Protein AF-A0A935WGK2-F1 (afdb_monomer)

Structure (mmCIF, N/CA/C/O backbone):
data_AF-A0A935WGK2-F1
#
_entry.id   AF-A0A935WGK2-F1
#
loop_
_atom_site.group_PDB
_atom_site.id
_atom_site.type_symbol
_atom_site.label_atom_id
_atom_site.label_alt_id
_atom_site.label_comp_id
_atom_site.label_asym_id
_atom_site.label_entity_id
_atom_site.label_seq_id
_atom_site.pdbx_PDB_ins_code
_atom_site.Cartn_x
_atom_site.Cartn_y
_atom_site.Cartn_z
_atom_site.occupancy
_atom_site.B_iso_or_equiv
_atom_site.auth_seq_id
_atom_site.auth_comp_id
_atom_site.auth_asym_id
_atom_site.auth_atom_id
_atom_site.pdbx_PDB_model_num
ATOM 1 N N . MET A 1 1 ? 4.322 10.399 17.194 1.00 72.94 1 MET A N 1
ATOM 2 C CA . MET A 1 1 ? 3.885 9.054 16.748 1.00 72.94 1 MET A CA 1
ATOM 3 C C . MET A 1 1 ? 3.356 9.070 15.317 1.00 72.94 1 MET A C 1
ATOM 5 O O . MET A 1 1 ? 3.906 8.345 14.504 1.00 72.94 1 MET A O 1
ATOM 9 N N . ALA A 1 2 ? 2.390 9.931 14.966 1.00 85.88 2 ALA A N 1
ATOM 10 C CA . ALA A 1 2 ? 1.850 10.005 13.598 1.00 85.88 2 ALA A CA 1
ATOM 11 C C . ALA A 1 2 ? 2.921 10.249 12.511 1.00 85.88 2 ALA A C 1
ATOM 13 O O . ALA A 1 2 ? 2.980 9.511 11.536 1.00 85.88 2 ALA A O 1
ATOM 14 N N . PHE A 1 3 ? 3.830 11.210 12.714 1.00 87.88 3 PHE A N 1
ATOM 15 C CA . PHE A 1 3 ? 4.910 11.482 11.751 1.00 87.88 3 PHE A CA 1
ATOM 16 C C . PHE A 1 3 ? 5.870 10.302 11.553 1.00 87.88 3 PHE A C 1
ATOM 18 O O . PHE A 1 3 ? 6.303 10.052 10.435 1.00 87.88 3 PHE A O 1
ATOM 25 N N . LEU A 1 4 ? 6.159 9.541 12.615 1.00 92.19 4 LEU A N 1
ATOM 26 C CA . LEU A 1 4 ? 6.989 8.336 12.530 1.00 92.19 4 LEU A CA 1
ATOM 27 C C . LEU A 1 4 ? 6.286 7.234 11.725 1.00 92.19 4 LEU A C 1
ATOM 29 O O . LEU A 1 4 ? 6.916 6.591 10.893 1.00 92.19 4 LEU A O 1
ATOM 33 N N . ALA A 1 5 ? 4.979 7.048 11.938 1.00 91.06 5 ALA A N 1
ATOM 34 C CA . ALA A 1 5 ? 4.184 6.094 11.169 1.00 91.06 5 ALA A CA 1
ATOM 35 C C . ALA A 1 5 ? 4.150 6.469 9.679 1.00 91.06 5 ALA A C 1
ATOM 37 O O . ALA A 1 5 ? 4.364 5.613 8.826 1.00 91.06 5 ALA A O 1
ATOM 38 N N . ILE A 1 6 ? 3.972 7.756 9.363 1.00 92.56 6 ILE A N 1
ATOM 39 C CA . ILE A 1 6 ? 4.024 8.250 7.980 1.00 92.56 6 ILE A CA 1
ATOM 40 C C . ILE A 1 6 ? 5.416 8.034 7.375 1.00 92.56 6 ILE A C 1
ATOM 42 O O . ILE A 1 6 ? 5.518 7.558 6.248 1.00 92.56 6 ILE A O 1
ATOM 46 N N . ALA A 1 7 ? 6.488 8.320 8.116 1.00 92.88 7 ALA A N 1
ATOM 47 C CA . ALA A 1 7 ? 7.849 8.079 7.643 1.00 92.88 7 ALA A CA 1
ATOM 48 C C . ALA A 1 7 ? 8.087 6.594 7.319 1.00 92.88 7 ALA A C 1
ATOM 50 O O . ALA A 1 7 ? 8.648 6.278 6.272 1.00 92.88 7 ALA A O 1
ATOM 51 N N . LEU A 1 8 ? 7.601 5.683 8.168 1.00 92.88 8 LEU A N 1
ATOM 52 C CA . LEU A 1 8 ? 7.685 4.242 7.926 1.00 92.88 8 LEU A CA 1
ATOM 53 C C . LEU A 1 8 ? 6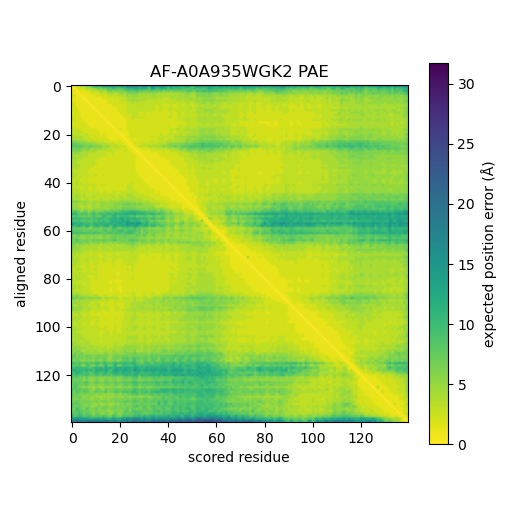.919 3.831 6.661 1.00 92.88 8 LEU A C 1
ATOM 55 O O . LEU A 1 8 ? 7.437 3.055 5.862 1.00 92.88 8 LEU A O 1
ATOM 59 N N . VAL A 1 9 ? 5.723 4.390 6.444 1.00 94.31 9 VAL A N 1
ATOM 60 C CA . VAL A 1 9 ? 4.934 4.159 5.224 1.00 94.31 9 VAL A CA 1
ATOM 61 C C . VAL A 1 9 ? 5.688 4.642 3.986 1.00 94.31 9 VAL A C 1
ATOM 63 O O . VAL A 1 9 ? 5.748 3.913 2.999 1.00 94.31 9 VAL A O 1
ATOM 66 N N . ILE A 1 10 ? 6.295 5.831 4.028 1.00 94.69 10 ILE A N 1
ATOM 67 C CA . ILE A 1 10 ? 7.060 6.383 2.900 1.00 94.69 10 ILE A CA 1
ATOM 68 C C . ILE A 1 10 ? 8.261 5.490 2.578 1.00 94.69 10 ILE A C 1
ATOM 70 O O . ILE A 1 10 ? 8.437 5.095 1.426 1.00 94.69 10 ILE A O 1
ATOM 74 N N . LEU A 1 11 ? 9.061 5.129 3.586 1.00 96.00 11 LEU A N 1
ATOM 75 C CA . LEU A 1 11 ? 10.228 4.263 3.400 1.00 96.00 11 LEU A CA 1
ATOM 76 C C . LEU A 1 11 ? 9.826 2.881 2.871 1.00 96.00 11 LEU A C 1
ATOM 78 O O . LEU A 1 11 ? 10.447 2.378 1.936 1.00 96.00 11 LEU A O 1
ATOM 82 N N . GLY A 1 12 ? 8.752 2.300 3.413 1.00 95.19 12 GLY A N 1
ATOM 83 C CA . GLY A 1 12 ? 8.195 1.037 2.936 1.00 95.19 12 GLY A CA 1
ATOM 84 C C . GLY A 1 12 ? 7.748 1.112 1.476 1.00 95.19 12 GLY A C 1
ATOM 85 O O . GLY A 1 12 ? 8.110 0.243 0.690 1.00 95.19 12 GLY A O 1
ATOM 86 N N . ASN A 1 13 ? 7.038 2.176 1.083 1.00 95.00 13 ASN A N 1
ATOM 87 C CA . ASN A 1 13 ? 6.605 2.382 -0.303 1.00 95.00 13 ASN A CA 1
ATOM 88 C C . ASN A 1 13 ? 7.786 2.546 -1.270 1.00 95.00 13 ASN A C 1
ATOM 90 O O . ASN A 1 13 ? 7.731 2.041 -2.390 1.00 95.00 13 ASN A O 1
ATOM 94 N N . LEU A 1 14 ? 8.866 3.216 -0.854 1.00 96.06 14 LEU A N 1
ATOM 95 C CA . LEU A 1 14 ? 10.074 3.341 -1.672 1.00 96.06 14 LEU A CA 1
ATOM 96 C C . LEU A 1 14 ? 10.718 1.975 -1.924 1.00 96.06 14 LEU A C 1
ATOM 98 O O . LEU A 1 14 ? 10.954 1.618 -3.077 1.00 96.06 14 LEU A O 1
ATOM 102 N N . VAL A 1 15 ? 10.955 1.195 -0.865 1.00 96.12 15 VAL A N 1
ATOM 103 C CA . VAL A 1 15 ? 11.519 -0.161 -0.982 1.00 96.12 15 VAL A CA 1
ATOM 104 C C . VAL A 1 15 ? 10.610 -1.048 -1.831 1.00 96.12 15 VAL A C 1
ATOM 106 O O . VAL A 1 15 ? 11.093 -1.740 -2.725 1.00 96.12 15 VAL A O 1
ATOM 109 N N . TYR A 1 16 ? 9.300 -0.973 -1.599 1.00 95.50 16 TYR A N 1
ATOM 110 C CA . TYR A 1 16 ? 8.283 -1.700 -2.347 1.00 95.50 16 TYR A CA 1
ATOM 111 C C . TYR A 1 16 ? 8.354 -1.414 -3.850 1.00 95.50 16 TYR A C 1
ATOM 113 O O . TYR A 1 16 ? 8.542 -2.331 -4.645 1.00 95.50 16 TYR A O 1
ATOM 121 N N . HIS A 1 17 ? 8.255 -0.147 -4.257 1.00 96.25 17 HIS A N 1
ATOM 122 C CA . HIS A 1 17 ? 8.215 0.223 -5.669 1.00 96.25 17 HIS A CA 1
ATOM 123 C C . HIS A 1 17 ? 9.540 -0.055 -6.394 1.00 96.25 17 HIS A C 1
ATOM 125 O O . HIS A 1 17 ? 9.531 -0.501 -7.544 1.00 96.25 17 HIS A O 1
ATOM 131 N N . LEU A 1 18 ? 10.679 0.167 -5.726 1.00 95.38 18 LEU A N 1
ATOM 132 C CA . LEU A 1 18 ? 11.997 -0.163 -6.272 1.00 95.38 18 LEU A CA 1
ATOM 133 C C . LEU A 1 18 ? 12.178 -1.677 -6.427 1.00 95.38 18 LEU A C 1
ATOM 135 O O . LEU A 1 18 ? 12.607 -2.134 -7.486 1.00 95.38 18 LEU A O 1
ATOM 139 N N . GLY A 1 19 ? 11.796 -2.454 -5.409 1.00 94.69 19 GLY A N 1
ATOM 140 C CA . GLY A 1 19 ? 11.832 -3.914 -5.446 1.00 94.69 19 GLY A CA 1
ATOM 141 C C . GLY A 1 19 ? 10.942 -4.474 -6.552 1.00 94.69 19 GLY A C 1
ATOM 142 O O . GLY A 1 19 ? 11.412 -5.241 -7.385 1.00 94.69 19 GLY A O 1
ATOM 143 N N . GLN A 1 20 ? 9.692 -4.014 -6.632 1.00 94.44 20 GLN A N 1
ATOM 144 C CA . GLN A 1 20 ? 8.728 -4.402 -7.663 1.00 94.44 20 GLN A CA 1
ATOM 145 C C . GLN A 1 20 ? 9.237 -4.135 -9.085 1.00 94.44 20 GLN A C 1
ATOM 147 O O . GLN A 1 20 ? 9.085 -4.974 -9.973 1.00 94.44 20 GLN A O 1
ATOM 152 N N . ARG A 1 21 ? 9.899 -2.993 -9.318 1.00 93.62 21 ARG A N 1
ATOM 153 C CA . ARG A 1 21 ? 10.522 -2.696 -10.617 1.00 93.62 21 ARG A CA 1
ATOM 154 C C . ARG A 1 21 ? 11.717 -3.603 -10.923 1.00 93.62 21 ARG A C 1
ATOM 156 O O . ARG A 1 21 ? 11.960 -3.882 -12.095 1.00 93.62 21 ARG A O 1
ATOM 163 N N . ALA A 1 22 ? 12.465 -4.012 -9.900 1.00 93.94 22 ALA A N 1
ATOM 164 C CA . ALA A 1 22 ? 13.663 -4.833 -10.034 1.00 93.94 22 ALA A CA 1
ATOM 165 C C . ALA A 1 22 ? 13.368 -6.331 -10.232 1.00 93.94 22 ALA A C 1
ATOM 167 O O . ALA A 1 22 ? 14.268 -7.072 -10.625 1.00 93.94 22 ALA A O 1
ATOM 168 N N . ILE A 1 23 ? 12.132 -6.789 -9.986 1.00 94.12 23 ILE A N 1
ATOM 169 C CA . ILE A 1 23 ? 11.738 -8.183 -10.228 1.00 94.12 23 ILE A CA 1
ATOM 170 C C . ILE A 1 23 ? 11.927 -8.516 -11.723 1.00 94.12 23 ILE A C 1
ATOM 172 O O . ILE A 1 23 ? 11.335 -7.840 -12.574 1.00 94.12 23 ILE A O 1
ATOM 176 N N . PRO A 1 24 ? 12.692 -9.576 -12.063 1.00 93.44 24 PRO A N 1
ATOM 177 C CA . PRO A 1 24 ? 12.910 -9.988 -13.447 1.00 93.44 24 PRO A CA 1
ATOM 178 C C . PRO A 1 24 ? 11.597 -10.224 -14.197 1.00 93.44 24 PRO A C 1
ATOM 180 O O . PRO A 1 24 ? 10.611 -10.712 -13.629 1.00 93.44 24 PRO A O 1
ATOM 183 N N . ARG A 1 25 ? 11.566 -9.893 -15.491 1.00 90.38 25 ARG A N 1
ATOM 184 C CA . ARG A 1 25 ? 10.354 -10.045 -16.314 1.00 90.38 25 ARG A CA 1
ATOM 185 C C . ARG A 1 25 ? 10.046 -11.512 -16.610 1.00 90.38 25 ARG A C 1
ATOM 187 O O . ARG A 1 25 ? 8.878 -11.861 -16.752 1.00 90.38 25 ARG A O 1
ATOM 194 N N . GLU A 1 26 ? 11.077 -12.349 -16.634 1.00 91.81 26 GLU A N 1
ATOM 195 C CA . GLU A 1 26 ? 11.023 -13.792 -16.869 1.00 91.81 26 GLU A CA 1
ATOM 196 C C . GLU A 1 26 ? 10.417 -14.547 -15.677 1.00 91.81 26 GLU A C 1
ATOM 198 O O . GLU A 1 26 ? 9.862 -15.632 -15.842 1.00 91.81 26 GLU A O 1
ATOM 203 N N . ALA A 1 27 ? 10.488 -13.977 -14.469 1.00 92.88 27 ALA A N 1
ATOM 204 C CA . ALA A 1 27 ? 9.889 -14.582 -13.287 1.00 92.88 27 ALA A CA 1
ATOM 205 C C . ALA A 1 27 ? 8.355 -14.619 -13.411 1.00 92.88 27 ALA A C 1
ATOM 207 O O . ALA A 1 27 ? 7.719 -13.656 -13.854 1.00 92.88 27 ALA A O 1
ATOM 208 N N . ASN A 1 28 ? 7.720 -15.702 -12.965 1.00 94.19 28 ASN A N 1
ATOM 209 C CA . ASN A 1 28 ? 6.263 -15.736 -12.868 1.00 94.19 28 ASN A CA 1
ATOM 210 C C . ASN A 1 28 ? 5.786 -14.737 -11.794 1.00 94.19 28 ASN A C 1
ATOM 212 O O . ASN A 1 28 ? 6.289 -14.746 -10.671 1.00 94.19 28 ASN A O 1
ATOM 216 N N . ALA A 1 29 ? 4.812 -13.888 -12.134 1.00 91.88 29 ALA A N 1
ATOM 217 C CA . ALA A 1 29 ? 4.326 -12.823 -11.255 1.00 91.88 29 ALA A CA 1
ATOM 218 C C . ALA A 1 29 ? 3.753 -13.347 -9.930 1.00 91.88 29 ALA A C 1
ATOM 220 O O . ALA A 1 29 ? 4.040 -12.786 -8.878 1.00 91.88 29 ALA A O 1
ATOM 221 N N . VAL A 1 30 ? 2.997 -14.448 -9.980 1.00 93.31 30 VAL A N 1
ATOM 222 C CA . VAL A 1 30 ? 2.389 -15.078 -8.799 1.00 93.31 30 VAL A CA 1
ATOM 223 C C . VAL A 1 30 ? 3.455 -15.730 -7.920 1.00 93.31 30 VAL A C 1
ATOM 225 O O . VAL A 1 30 ? 3.377 -15.668 -6.699 1.00 93.31 30 VAL A O 1
ATOM 228 N N . VAL A 1 31 ? 4.482 -16.333 -8.524 1.00 94.62 31 VAL A N 1
ATOM 229 C CA . VAL A 1 31 ? 5.592 -16.932 -7.765 1.00 94.62 31 VAL A CA 1
ATOM 230 C C . VAL A 1 31 ? 6.423 -15.850 -7.071 1.00 94.62 31 VAL A C 1
ATOM 232 O O . VAL A 1 31 ? 6.793 -16.014 -5.911 1.00 94.62 31 VAL A O 1
ATOM 235 N N . ALA A 1 32 ? 6.680 -14.728 -7.749 1.00 94.12 32 ALA A N 1
ATOM 236 C CA . ALA A 1 32 ? 7.402 -13.600 -7.169 1.00 94.12 32 ALA A CA 1
ATOM 237 C C . ALA A 1 32 ? 6.642 -12.977 -5.985 1.00 94.12 32 ALA A C 1
ATOM 239 O O . ALA A 1 32 ? 7.239 -12.742 -4.934 1.00 94.12 32 ALA A O 1
ATOM 240 N N . THR A 1 33 ? 5.326 -12.768 -6.113 1.00 93.56 33 THR A N 1
ATOM 241 C CA . THR A 1 33 ? 4.504 -12.257 -5.005 1.00 93.56 33 THR A CA 1
ATOM 242 C C . THR A 1 33 ? 4.370 -13.267 -3.868 1.00 93.56 33 THR A C 1
ATOM 244 O O . THR A 1 33 ? 4.462 -12.878 -2.706 1.00 93.56 33 THR A O 1
ATOM 247 N N . LEU A 1 34 ? 4.257 -14.567 -4.163 1.00 95.62 34 LEU A N 1
ATOM 248 C CA . LEU A 1 34 ? 4.275 -15.612 -3.135 1.00 95.62 34 LEU A CA 1
ATOM 249 C C . LEU A 1 34 ? 5.578 -15.584 -2.322 1.00 95.62 34 LEU A C 1
ATOM 251 O O . LEU A 1 34 ? 5.536 -15.631 -1.093 1.00 95.62 34 LEU A O 1
ATOM 255 N N . ALA A 1 35 ? 6.730 -15.464 -2.988 1.00 95.50 35 ALA A N 1
ATOM 256 C CA . ALA A 1 35 ? 8.018 -15.339 -2.311 1.00 95.50 35 ALA A CA 1
ATOM 257 C C . ALA A 1 35 ? 8.080 -14.076 -1.433 1.00 95.50 35 ALA A C 1
ATOM 259 O O . ALA A 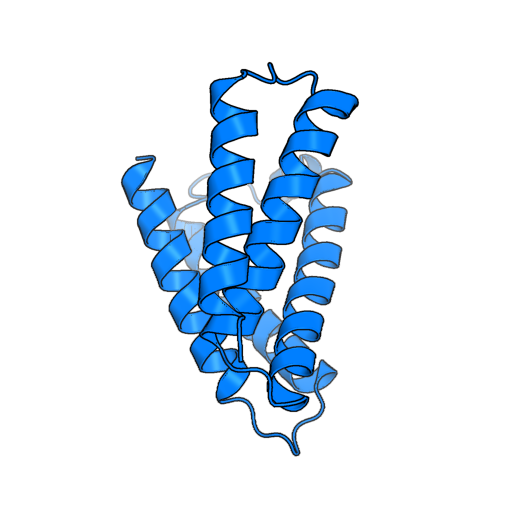1 35 ? 8.517 -14.152 -0.283 1.00 95.50 35 ALA A O 1
ATOM 260 N N . ALA A 1 36 ? 7.580 -12.939 -1.928 1.00 95.06 36 ALA A N 1
ATOM 261 C CA . ALA A 1 36 ? 7.486 -11.706 -1.148 1.00 95.06 36 ALA A CA 1
ATOM 262 C C . ALA A 1 36 ? 6.611 -11.880 0.109 1.00 95.06 36 ALA A C 1
ATOM 264 O O . ALA A 1 36 ? 6.989 -11.414 1.184 1.00 95.06 36 ALA A O 1
ATOM 265 N N . TYR A 1 37 ? 5.497 -12.617 0.023 1.00 95.19 37 TYR A N 1
ATOM 266 C CA . TYR A 1 37 ? 4.654 -12.915 1.186 1.00 95.19 37 TYR A CA 1
ATOM 267 C C . TYR A 1 37 ? 5.319 -13.808 2.215 1.00 95.19 37 TYR A C 1
ATOM 269 O O . TYR A 1 37 ? 5.138 -13.575 3.408 1.00 95.19 37 TYR A O 1
ATOM 277 N N . LEU A 1 38 ? 6.114 -14.790 1.793 1.00 96.69 38 LEU A N 1
ATOM 278 C CA . LEU A 1 38 ? 6.888 -15.598 2.734 1.00 96.69 38 LEU A CA 1
ATOM 279 C C . LEU A 1 38 ? 7.890 -14.729 3.502 1.00 96.69 38 LEU A C 1
ATOM 281 O O . LEU A 1 38 ? 7.980 -14.834 4.724 1.00 96.69 38 LEU A O 1
ATOM 285 N N . VAL A 1 39 ? 8.581 -13.815 2.816 1.00 96.44 39 VAL A N 1
ATOM 286 C CA . VAL A 1 39 ? 9.496 -12.863 3.465 1.00 96.44 39 VAL A CA 1
ATOM 287 C C . VAL A 1 39 ? 8.739 -11.935 4.420 1.00 96.44 39 VAL A C 1
ATOM 289 O O . VAL A 1 39 ? 9.157 -11.770 5.566 1.00 96.44 39 VAL A O 1
ATOM 292 N N . ALA A 1 40 ? 7.605 -11.374 3.995 1.00 95.75 40 ALA A N 1
ATOM 293 C CA . ALA A 1 40 ? 6.781 -10.498 4.826 1.00 95.75 40 ALA A CA 1
ATOM 294 C C . ALA A 1 40 ? 6.225 -11.221 6.065 1.00 95.75 40 ALA A C 1
ATOM 296 O O . ALA A 1 40 ? 6.214 -10.654 7.160 1.00 95.75 40 ALA A O 1
ATOM 297 N N . LEU A 1 41 ? 5.818 -12.486 5.923 1.00 96.06 41 LEU A N 1
ATOM 298 C CA . LEU A 1 41 ? 5.363 -13.324 7.027 1.00 96.06 41 LEU A CA 1
ATOM 299 C C . LEU A 1 41 ? 6.486 -13.544 8.042 1.00 96.06 41 LEU A C 1
ATOM 301 O O . LEU A 1 41 ? 6.286 -13.300 9.229 1.00 96.06 41 LEU A O 1
ATOM 305 N N . LEU A 1 42 ? 7.672 -13.957 7.585 1.00 97.19 42 LEU A N 1
ATOM 306 C CA . LEU A 1 42 ? 8.829 -14.176 8.457 1.00 97.19 42 LEU A CA 1
ATOM 307 C C . LEU A 1 42 ? 9.256 -12.889 9.173 1.00 97.19 42 LEU A C 1
ATOM 309 O O . LEU A 1 42 ? 9.489 -12.910 10.381 1.00 97.19 42 LEU A O 1
ATOM 313 N N . ALA A 1 43 ? 9.293 -11.761 8.460 1.00 95.38 43 ALA A N 1
ATOM 314 C CA . ALA A 1 43 ? 9.585 -10.456 9.047 1.00 95.38 43 ALA A CA 1
ATOM 315 C C . ALA A 1 43 ? 8.551 -10.072 10.119 1.00 95.38 43 ALA A C 1
ATOM 317 O O . ALA A 1 43 ? 8.918 -9.620 11.201 1.00 95.38 43 ALA A O 1
ATOM 318 N N . THR A 1 44 ? 7.262 -10.310 9.856 1.00 94.62 44 THR A N 1
ATOM 319 C CA . THR A 1 44 ? 6.179 -10.034 10.813 1.00 94.62 44 THR A CA 1
ATOM 320 C C . THR A 1 44 ? 6.281 -10.930 12.049 1.00 94.62 44 THR A C 1
ATOM 322 O O . THR A 1 44 ? 6.165 -10.447 13.175 1.00 94.62 44 THR A O 1
ATOM 325 N N . LEU A 1 45 ? 6.563 -12.224 11.865 1.00 93.50 45 LEU A N 1
ATOM 326 C CA . LEU A 1 45 ? 6.780 -13.168 12.965 1.00 93.50 45 LEU A CA 1
ATOM 327 C C . LEU A 1 45 ? 7.971 -12.757 13.839 1.00 93.50 45 LEU A C 1
ATOM 329 O O . LEU A 1 45 ? 7.879 -12.817 15.063 1.00 93.50 45 LEU A O 1
ATOM 333 N N . ALA A 1 46 ? 9.057 -12.269 13.235 1.00 94.38 46 ALA A N 1
ATOM 334 C CA . ALA A 1 46 ? 10.225 -11.775 13.963 1.00 94.38 46 ALA A CA 1
ATOM 335 C C . ALA A 1 46 ? 9.924 -10.532 14.823 1.00 94.38 46 ALA A C 1
ATOM 337 O O . ALA A 1 46 ? 10.605 -10.294 15.821 1.00 94.38 46 ALA A O 1
ATOM 338 N N . MET A 1 47 ? 8.893 -9.752 14.481 1.00 93.50 47 MET A N 1
ATOM 339 C CA . MET A 1 47 ? 8.479 -8.575 15.252 1.00 93.50 47 MET A CA 1
ATOM 340 C C . MET A 1 47 ? 7.597 -8.907 16.463 1.00 93.50 47 MET A C 1
ATOM 342 O O . MET A 1 47 ? 7.531 -8.103 17.395 1.00 93.50 47 MET A O 1
ATOM 346 N N . VAL A 1 48 ? 6.947 -10.076 16.493 1.00 92.75 48 VAL A N 1
ATOM 347 C CA . VAL A 1 48 ? 6.068 -10.522 17.592 1.00 92.75 48 VAL A CA 1
ATOM 348 C C . VAL A 1 48 ? 6.676 -10.339 18.994 1.00 92.75 48 VAL A C 1
ATOM 350 O O . VAL A 1 48 ? 6.002 -9.735 19.831 1.00 92.75 48 VAL A O 1
ATOM 353 N N . PRO A 1 49 ? 7.914 -10.784 19.303 1.00 90.50 49 PRO A N 1
ATOM 354 C CA . PRO A 1 49 ? 8.464 -10.663 20.658 1.00 90.50 49 PRO A CA 1
ATOM 355 C C . PRO A 1 49 ? 8.650 -9.213 21.129 1.00 90.50 49 PRO A C 1
ATOM 357 O O . PRO A 1 49 ? 8.700 -8.967 22.335 1.00 90.50 49 PRO A O 1
ATOM 360 N N . VAL A 1 50 ? 8.748 -8.258 20.198 1.00 92.88 50 VAL A N 1
ATOM 361 C CA . VAL A 1 50 ? 8.959 -6.836 20.496 1.00 92.88 50 VAL A CA 1
ATOM 362 C C . VAL A 1 50 ? 7.633 -6.077 20.496 1.00 92.88 50 VAL A C 1
ATOM 364 O O . VAL A 1 50 ? 7.329 -5.381 21.460 1.00 92.88 50 VAL A O 1
ATOM 367 N N . LEU A 1 51 ? 6.837 -6.223 19.432 1.00 89.25 51 LEU A N 1
ATOM 368 C CA . LEU A 1 51 ? 5.636 -5.415 19.191 1.00 89.25 51 LEU A CA 1
ATOM 369 C C . LEU A 1 51 ? 4.352 -6.026 19.761 1.00 89.25 51 LEU A C 1
ATOM 371 O O . LEU A 1 51 ? 3.421 -5.292 20.073 1.00 89.25 51 LEU A O 1
ATOM 375 N N . ALA A 1 52 ? 4.297 -7.349 19.923 1.00 89.25 52 ALA A N 1
ATOM 376 C CA . ALA A 1 52 ? 3.159 -8.068 20.498 1.00 89.25 52 ALA A CA 1
ATOM 377 C C . ALA A 1 52 ? 3.530 -8.725 21.840 1.00 89.25 52 ALA A C 1
ATOM 379 O O . ALA A 1 52 ? 2.993 -9.769 22.220 1.00 89.25 52 ALA A O 1
ATOM 380 N N . ARG A 1 53 ? 4.479 -8.127 22.569 1.00 87.00 53 ARG A N 1
ATOM 381 C CA . ARG A 1 53 ? 4.979 -8.666 23.835 1.00 87.00 53 ARG A CA 1
ATOM 382 C C . ARG A 1 53 ? 3.841 -8.806 24.850 1.00 87.00 53 ARG A C 1
ATOM 384 O O . ARG A 1 53 ? 3.155 -7.839 25.159 1.00 87.00 53 ARG A O 1
ATOM 391 N N . GLY A 1 54 ? 3.664 -10.015 25.383 1.00 83.12 54 GLY A N 1
ATOM 392 C CA . GLY A 1 54 ? 2.612 -10.321 26.359 1.00 83.12 54 GLY A CA 1
ATOM 393 C C . GLY A 1 54 ? 1.228 -10.580 25.755 1.00 83.12 54 GLY A C 1
ATOM 394 O O . GLY A 1 54 ? 0.300 -10.876 26.502 1.00 83.12 54 GLY A O 1
ATOM 395 N N . VAL A 1 55 ? 1.077 -10.523 24.427 1.00 87.38 55 VAL A N 1
ATOM 396 C CA . VAL A 1 55 ? -0.177 -10.874 23.751 1.00 87.38 55 VAL A CA 1
ATO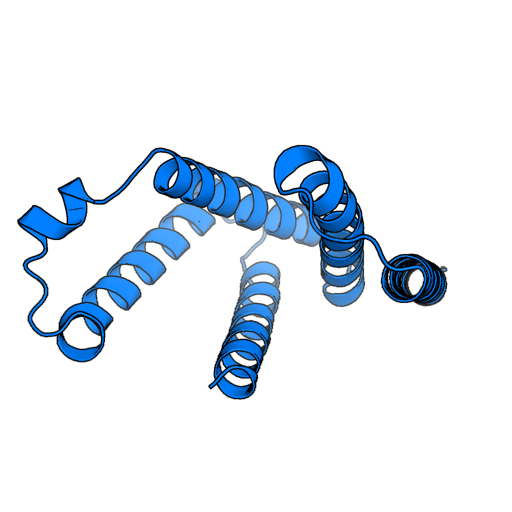M 397 C C . VAL A 1 55 ? -0.231 -12.393 23.543 1.00 87.38 55 VAL A C 1
ATOM 399 O O . VAL A 1 55 ? 0.624 -12.941 22.841 1.00 87.38 55 VAL A O 1
ATOM 402 N N . PRO A 1 56 ? -1.230 -13.109 24.095 1.00 88.06 56 PRO A N 1
ATOM 403 C CA . PRO A 1 56 ? -1.399 -14.524 23.807 1.00 88.06 56 PRO A CA 1
ATOM 404 C C . PRO A 1 56 ? -1.900 -14.676 22.368 1.00 88.06 56 PRO A C 1
ATOM 406 O O . PRO A 1 56 ? -3.063 -14.393 22.067 1.00 88.06 56 PRO A O 1
ATOM 409 N N . LEU A 1 57 ? -1.018 -15.124 21.465 1.00 84.88 57 LEU A N 1
ATOM 410 C CA . LEU A 1 57 ? -1.318 -15.202 20.031 1.00 84.88 57 LEU A CA 1
ATOM 411 C C . LEU A 1 57 ? -2.589 -16.010 19.765 1.00 84.88 57 LEU A C 1
ATOM 413 O O . LEU A 1 57 ? -3.458 -15.542 19.042 1.00 84.88 57 LEU A O 1
ATOM 417 N N . GLY A 1 58 ? -2.750 -17.166 20.419 1.00 84.44 58 GLY A N 1
ATOM 418 C CA . GLY A 1 58 ? -3.927 -18.031 20.265 1.00 84.44 58 GLY A CA 1
ATOM 419 C C . GLY A 1 58 ? -5.263 -17.324 20.526 1.00 84.44 58 GLY A C 1
ATOM 420 O O . GLY A 1 58 ? -6.225 -17.547 19.795 1.00 84.44 58 GLY A O 1
ATOM 421 N N . SER A 1 59 ? -5.327 -16.434 21.523 1.00 84.81 59 SER A N 1
ATOM 422 C CA . SER A 1 59 ? -6.525 -15.623 21.772 1.00 84.81 59 SER A CA 1
ATOM 423 C C . SER A 1 59 ? -6.625 -14.413 20.847 1.00 84.81 59 SER A C 1
ATOM 425 O O . SER A 1 59 ? -7.735 -14.024 20.499 1.00 84.81 59 SER A O 1
ATOM 427 N N . ALA A 1 60 ? -5.498 -13.847 20.404 1.00 87.69 60 ALA A N 1
ATOM 428 C CA . ALA A 1 60 ? -5.482 -12.723 19.468 1.00 87.69 60 ALA A CA 1
ATOM 429 C C . ALA A 1 60 ? -6.066 -13.095 18.094 1.00 87.69 60 ALA A C 1
ATOM 431 O O . ALA A 1 60 ? -6.730 -12.280 17.465 1.00 87.69 60 ALA A O 1
ATOM 432 N N . TRP A 1 61 ? -5.929 -14.350 17.651 1.00 85.75 61 TRP A N 1
ATOM 433 C CA . TRP A 1 61 ? -6.598 -14.819 16.428 1.00 85.75 61 TRP A CA 1
ATOM 434 C C . TRP A 1 61 ? -8.125 -14.712 16.502 1.00 85.75 61 TRP A C 1
ATOM 436 O O . TRP A 1 61 ? -8.776 -14.495 15.484 1.00 85.75 61 TRP A O 1
ATOM 446 N N . ARG A 1 62 ? -8.707 -14.821 17.704 1.00 87.19 62 ARG A N 1
ATOM 447 C CA . ARG A 1 62 ? -10.161 -14.722 17.905 1.00 87.19 62 ARG A CA 1
ATOM 448 C C . ARG A 1 62 ? -10.678 -13.287 17.851 1.00 87.19 62 ARG A C 1
ATOM 450 O O . ARG A 1 62 ? -11.883 -13.101 17.738 1.00 87.19 62 ARG A O 1
ATOM 457 N N . THR A 1 63 ? -9.800 -12.287 17.943 1.00 89.19 63 THR A N 1
ATOM 458 C CA . THR A 1 63 ? -10.187 -10.874 17.819 1.00 89.19 63 THR A CA 1
ATOM 459 C C . THR A 1 63 ? -10.157 -10.388 16.370 1.00 89.19 63 THR A C 1
ATOM 461 O O . THR A 1 63 ? -10.539 -9.250 16.103 1.00 89.19 63 THR A O 1
ATOM 464 N N . LEU A 1 64 ? -9.707 -11.229 15.432 1.00 90.94 64 LEU A N 1
ATOM 465 C CA . LEU A 1 64 ? -9.717 -10.929 14.005 1.00 90.94 64 LEU A CA 1
ATOM 466 C C . LEU A 1 64 ? -11.138 -11.012 13.442 1.00 90.94 64 LEU A C 1
ATOM 468 O O . LEU A 1 64 ? -11.976 -11.780 13.911 1.00 90.94 64 LEU A O 1
ATOM 472 N N . ASN A 1 65 ? -11.402 -10.224 12.405 1.00 93.69 65 ASN A N 1
ATOM 473 C CA . ASN A 1 65 ? -12.694 -10.184 11.730 1.00 93.69 65 ASN A CA 1
ATOM 474 C C . ASN A 1 65 ? -12.513 -10.209 10.204 1.00 93.69 65 ASN A C 1
ATOM 476 O O . ASN A 1 65 ? -11.395 -10.293 9.688 1.00 93.69 65 ASN A O 1
ATOM 480 N N . ALA A 1 66 ? -13.623 -10.127 9.468 1.00 90.69 66 ALA A N 1
ATOM 481 C CA . ALA A 1 66 ? -13.613 -10.145 8.006 1.00 90.69 66 ALA A CA 1
ATOM 482 C C . ALA A 1 66 ? -12.745 -9.034 7.383 1.00 90.69 66 ALA A C 1
ATOM 484 O O . ALA A 1 66 ? -12.224 -9.216 6.283 1.00 90.69 66 ALA A O 1
ATOM 485 N N . SER A 1 67 ? -12.516 -7.918 8.084 1.00 92.06 67 SER A N 1
ATOM 486 C CA . SER A 1 67 ? -11.638 -6.849 7.602 1.00 92.06 67 SER A CA 1
ATOM 487 C C . SER A 1 67 ? -10.192 -7.321 7.456 1.00 92.06 67 SER A C 1
ATOM 489 O O . SER A 1 67 ? -9.515 -6.904 6.523 1.00 92.06 67 SER A O 1
ATOM 491 N N . THR A 1 68 ? -9.718 -8.236 8.307 1.00 90.50 68 THR A N 1
ATOM 492 C CA . THR A 1 68 ? -8.378 -8.828 8.163 1.00 90.50 68 THR A CA 1
ATOM 493 C C . THR A 1 68 ? -8.258 -9.628 6.863 1.00 90.50 68 THR A C 1
ATOM 495 O O . THR A 1 68 ? -7.242 -9.537 6.176 1.00 90.50 68 THR A O 1
ATOM 498 N N . LEU A 1 69 ? -9.314 -10.353 6.477 1.00 90.88 69 LEU A N 1
ATOM 499 C CA . LEU A 1 69 ? -9.360 -11.060 5.192 1.00 90.88 69 LEU A CA 1
ATOM 500 C C . LEU A 1 69 ? -9.394 -10.077 4.016 1.00 90.88 69 LEU A C 1
ATOM 502 O O . LEU A 1 69 ? -8.665 -10.265 3.044 1.00 90.88 69 LEU A O 1
ATOM 506 N N . ALA A 1 70 ? -10.179 -9.001 4.124 1.00 94.31 70 ALA A N 1
ATOM 507 C CA . ALA A 1 70 ? -10.235 -7.954 3.106 1.00 94.31 70 ALA A CA 1
ATOM 508 C C . ALA A 1 70 ? -8.868 -7.279 2.893 1.00 94.31 70 ALA A C 1
ATOM 510 O O . ALA A 1 70 ? -8.473 -7.048 1.751 1.00 94.31 70 ALA A O 1
ATOM 511 N N . VAL A 1 71 ? -8.111 -7.031 3.970 1.00 94.12 71 VAL A N 1
ATOM 512 C CA . VAL A 1 71 ? -6.728 -6.530 3.889 1.00 94.12 71 VAL A CA 1
ATOM 513 C C . VAL A 1 71 ? -5.838 -7.514 3.131 1.00 94.12 71 VAL A C 1
ATOM 515 O O . VAL A 1 71 ? -5.117 -7.096 2.230 1.00 94.12 71 VAL A O 1
ATOM 518 N N . GLY A 1 72 ? -5.920 -8.814 3.435 1.00 93.81 72 GLY A N 1
ATOM 519 C CA . GLY A 1 72 ? -5.153 -9.844 2.727 1.00 93.81 72 GLY A CA 1
ATOM 520 C C . GLY A 1 72 ? -5.428 -9.859 1.221 1.00 93.81 72 GLY A C 1
ATOM 521 O O . GLY A 1 72 ? -4.495 -9.817 0.423 1.00 93.81 72 GLY A O 1
ATOM 522 N N . VAL A 1 73 ? -6.703 -9.838 0.823 1.00 95.12 73 VAL A N 1
ATOM 523 C CA . VAL A 1 73 ? -7.101 -9.759 -0.595 1.00 95.12 73 VAL A CA 1
ATOM 524 C C . VAL A 1 73 ? -6.599 -8.464 -1.243 1.00 95.12 73 VAL A C 1
ATOM 526 O O . VAL A 1 73 ? -6.085 -8.492 -2.362 1.00 95.12 73 VAL A O 1
ATOM 529 N N . GLY A 1 74 ? -6.697 -7.336 -0.534 1.00 96.38 74 GLY A N 1
ATOM 530 C CA . GLY A 1 74 ? -6.199 -6.043 -0.998 1.00 96.38 74 GLY A CA 1
ATOM 531 C C . GLY A 1 74 ? -4.694 -6.050 -1.268 1.00 96.38 74 GLY A C 1
ATOM 532 O O . GLY A 1 74 ? -4.268 -5.575 -2.317 1.00 96.38 74 GLY A O 1
ATOM 533 N N . ILE A 1 75 ? -3.897 -6.648 -0.378 1.00 95.44 75 ILE A N 1
ATOM 534 C CA . ILE A 1 75 ? -2.445 -6.792 -0.563 1.00 95.44 75 ILE A CA 1
ATOM 535 C C . ILE A 1 75 ? -2.144 -7.559 -1.860 1.00 95.44 75 ILE A C 1
ATOM 537 O O . ILE A 1 75 ? -1.314 -7.111 -2.646 1.00 95.44 75 ILE A O 1
ATOM 541 N N . VAL A 1 76 ? -2.860 -8.654 -2.144 1.00 95.81 76 VAL A N 1
ATOM 542 C CA . VAL A 1 76 ? -2.694 -9.419 -3.398 1.00 95.81 76 VAL A CA 1
ATOM 543 C C . VAL A 1 76 ? -2.991 -8.587 -4.636 1.00 95.81 76 VAL A C 1
ATOM 545 O O . VAL A 1 76 ? -2.199 -8.588 -5.582 1.00 95.81 76 VAL A O 1
ATOM 548 N N . ALA A 1 77 ? -4.092 -7.841 -4.623 1.00 95.81 77 ALA A N 1
ATOM 549 C CA . ALA A 1 77 ? -4.459 -6.980 -5.739 1.00 95.81 77 ALA A CA 1
ATOM 550 C C . ALA A 1 77 ? -3.432 -5.859 -5.976 1.00 95.81 77 ALA A C 1
ATOM 552 O O . ALA A 1 77 ? -3.080 -5.585 -7.123 1.00 95.81 77 ALA A O 1
ATOM 553 N N . ILE A 1 78 ? -2.927 -5.236 -4.907 1.00 95.31 78 ILE A N 1
ATOM 554 C CA . ILE A 1 78 ? -1.945 -4.144 -4.979 1.00 95.31 78 ILE A CA 1
ATOM 555 C C . ILE A 1 78 ? -0.610 -4.650 -5.538 1.00 95.31 78 ILE A C 1
ATOM 557 O O . ILE A 1 78 ? -0.073 -4.057 -6.475 1.00 95.31 78 ILE A O 1
ATOM 561 N N . GLU A 1 79 ? -0.105 -5.759 -4.999 1.00 94.75 79 GLU A N 1
ATOM 562 C CA . GLU A 1 79 ? 1.178 -6.359 -5.382 1.00 94.75 79 GLU A CA 1
ATOM 563 C C . GLU A 1 79 ? 1.181 -6.783 -6.853 1.00 94.75 79 GLU A C 1
ATOM 565 O O . GLU A 1 79 ? 2.064 -6.399 -7.623 1.00 94.75 79 GLU A O 1
ATOM 570 N N . LEU A 1 80 ? 0.151 -7.521 -7.282 1.00 94.88 80 LEU A N 1
ATOM 571 C CA . LEU A 1 80 ? 0.018 -7.921 -8.682 1.00 94.88 80 LEU A CA 1
ATOM 572 C C . LEU A 1 80 ? -0.239 -6.716 -9.593 1.00 94.88 80 LEU A C 1
ATOM 574 O O . LEU A 1 80 ? 0.341 -6.639 -10.674 1.00 94.88 80 LEU A O 1
ATOM 578 N N . GLY A 1 81 ? -1.068 -5.762 -9.166 1.00 95.19 81 GLY A N 1
ATOM 579 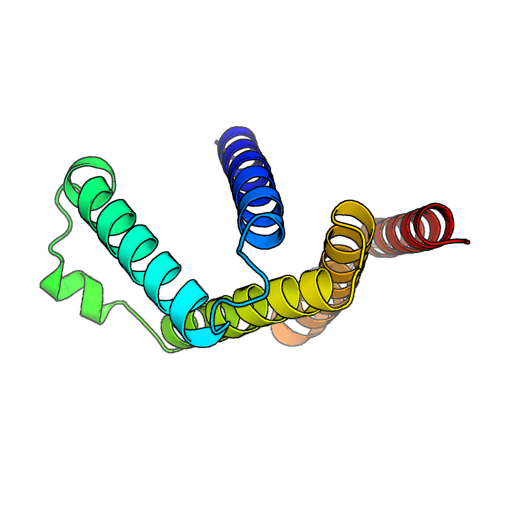C CA . GLY A 1 81 ? -1.402 -4.573 -9.948 1.00 95.19 81 GLY A CA 1
ATOM 580 C C . GLY A 1 81 ? -0.175 -3.725 -10.281 1.00 95.19 81 GLY A C 1
ATOM 581 O O . GLY A 1 81 ? 0.050 -3.395 -11.447 1.00 95.19 81 GLY A O 1
ATOM 582 N N . PHE A 1 82 ? 0.664 -3.423 -9.288 1.00 95.62 82 PHE A N 1
ATOM 583 C CA . PHE A 1 82 ? 1.897 -2.666 -9.517 1.00 95.62 82 PHE A CA 1
ATOM 584 C C . PHE A 1 82 ? 2.948 -3.463 -10.292 1.00 95.62 82 PHE A C 1
ATOM 586 O O . PHE A 1 82 ? 3.580 -2.901 -11.188 1.00 95.62 82 PHE A O 1
ATOM 593 N N . LEU A 1 83 ? 3.105 -4.762 -10.018 1.00 94.88 83 LEU A N 1
ATOM 594 C CA . LEU A 1 83 ? 4.024 -5.609 -10.780 1.00 94.88 83 LEU A CA 1
ATOM 595 C C . LEU A 1 83 ? 3.669 -5.605 -12.273 1.00 94.88 83 LEU A C 1
ATOM 597 O O . LEU A 1 83 ? 4.532 -5.404 -13.132 1.00 94.88 83 LEU A O 1
ATOM 601 N N . LEU A 1 84 ? 2.384 -5.790 -12.590 1.00 93.94 84 LEU A N 1
ATOM 602 C CA . LEU A 1 84 ? 1.878 -5.764 -13.961 1.00 93.94 84 LEU A CA 1
ATOM 603 C C . LEU A 1 84 ? 2.035 -4.376 -14.592 1.00 93.94 84 LEU A C 1
ATOM 605 O O . LEU A 1 84 ? 2.487 -4.285 -15.733 1.00 93.94 84 LEU A O 1
ATOM 609 N N . ALA A 1 85 ? 1.754 -3.302 -13.849 1.00 95.00 85 ALA A N 1
ATOM 610 C CA . ALA A 1 85 ? 1.962 -1.929 -14.305 1.00 95.00 85 ALA A CA 1
ATOM 611 C C . ALA A 1 85 ? 3.425 -1.674 -14.718 1.00 95.00 85 ALA A C 1
ATOM 613 O O . ALA A 1 85 ? 3.691 -1.129 -15.792 1.00 95.00 85 ALA A O 1
ATOM 614 N N . TYR A 1 86 ? 4.396 -2.120 -13.917 1.00 94.69 86 TYR A N 1
ATOM 615 C CA . TYR A 1 86 ? 5.817 -1.960 -14.239 1.00 94.69 86 TYR A CA 1
ATOM 616 C C . TYR A 1 86 ? 6.283 -2.852 -15.385 1.00 94.69 86 TYR A C 1
ATOM 618 O O . TYR A 1 86 ? 7.125 -2.434 -16.188 1.00 94.69 86 TYR A O 1
ATOM 626 N N . ARG A 1 87 ? 5.715 -4.054 -15.517 1.00 92.94 87 ARG A N 1
ATOM 627 C CA . ARG A 1 87 ? 5.963 -4.935 -16.666 1.00 92.94 87 ARG A CA 1
ATOM 628 C C . ARG A 1 87 ? 5.404 -4.365 -17.965 1.00 92.94 87 ARG A C 1
ATOM 630 O O . ARG A 1 87 ? 6.084 -4.456 -18.984 1.00 92.94 87 ARG A O 1
ATOM 637 N N . ALA A 1 88 ? 4.260 -3.685 -17.907 1.00 92.88 88 ALA A N 1
ATOM 638 C CA . ALA A 1 88 ? 3.689 -2.929 -19.023 1.00 92.88 88 ALA A CA 1
ATOM 639 C C . ALA A 1 88 ? 4.529 -1.698 -19.423 1.00 92.88 88 ALA A C 1
ATOM 641 O O . ALA A 1 88 ? 4.224 -1.034 -20.407 1.00 92.88 88 ALA A O 1
ATOM 642 N N . GLY A 1 89 ? 5.607 -1.400 -18.690 1.00 91.88 89 GLY A N 1
ATOM 643 C CA . GLY A 1 89 ? 6.544 -0.330 -19.018 1.00 91.88 89 GLY A CA 1
ATOM 644 C C . GLY A 1 89 ? 6.221 1.008 -18.363 1.00 91.88 89 GLY A C 1
ATOM 645 O O . GLY A 1 89 ? 6.979 1.953 -18.570 1.00 91.88 89 GLY A O 1
ATOM 646 N N . LEU A 1 90 ? 5.178 1.093 -17.526 1.00 91.06 90 LEU A N 1
ATOM 647 C CA . LEU A 1 90 ? 4.874 2.324 -16.799 1.00 91.06 90 LEU A CA 1
ATOM 648 C C . LEU A 1 90 ? 6.059 2.742 -15.920 1.00 91.06 90 LEU A C 1
ATOM 650 O O . LEU A 1 90 ? 6.749 1.914 -15.312 1.00 91.06 90 LEU A O 1
ATOM 654 N N . VAL A 1 91 ? 6.297 4.051 -15.872 1.00 92.12 91 VAL A N 1
ATOM 655 C CA . VAL A 1 91 ? 7.325 4.657 -15.024 1.00 92.12 91 VAL A CA 1
ATOM 656 C C . VAL A 1 91 ? 6.898 4.538 -13.560 1.00 92.12 91 VAL A C 1
ATOM 658 O O . VAL A 1 91 ? 5.715 4.672 -13.240 1.00 92.12 91 VAL A O 1
ATOM 661 N N . ILE A 1 92 ? 7.865 4.290 -12.667 1.00 91.75 92 ILE A N 1
ATOM 662 C CA . ILE A 1 92 ? 7.612 4.048 -11.238 1.00 91.75 92 ILE A CA 1
ATOM 663 C C . ILE A 1 92 ? 6.780 5.176 -10.620 1.00 91.75 92 ILE A C 1
ATOM 665 O O . ILE A 1 92 ? 5.756 4.914 -9.985 1.00 91.75 92 ILE A O 1
ATOM 669 N N . SER A 1 93 ? 7.208 6.421 -10.850 1.00 89.31 93 SER A N 1
ATOM 670 C CA . SER A 1 93 ? 6.560 7.624 -10.328 1.00 89.31 93 SER A CA 1
ATOM 671 C C . SER A 1 93 ? 5.131 7.759 -10.841 1.00 89.31 93 SER A C 1
ATOM 673 O O . SER A 1 93 ? 4.214 7.878 -10.036 1.00 89.31 93 SER A O 1
ATOM 675 N N . THR A 1 94 ? 4.934 7.670 -12.158 1.00 89.75 94 THR A N 1
ATOM 676 C CA . THR A 1 94 ? 3.636 7.824 -12.827 1.00 89.75 94 THR A CA 1
ATOM 677 C C . THR A 1 94 ? 2.625 6.775 -12.367 1.00 89.75 94 THR A C 1
ATOM 679 O O . THR A 1 94 ? 1.484 7.118 -12.065 1.00 89.75 94 THR A O 1
ATOM 682 N N . ALA A 1 95 ? 3.023 5.504 -12.255 1.00 92.12 95 ALA A N 1
ATOM 683 C CA . ALA A 1 95 ? 2.113 4.453 -11.800 1.00 92.12 95 ALA A CA 1
ATOM 684 C C . ALA A 1 95 ? 1.713 4.643 -10.327 1.00 92.12 95 ALA A C 1
ATOM 686 O O . ALA A 1 95 ? 0.529 4.578 -10.001 1.00 92.12 95 ALA A O 1
ATOM 687 N N . SER A 1 96 ? 2.687 4.914 -9.447 1.00 92.69 96 SER A N 1
ATOM 688 C CA . SER A 1 96 ? 2.441 5.107 -8.011 1.00 92.69 96 SER A CA 1
ATOM 689 C C . SER A 1 96 ? 1.547 6.317 -7.748 1.00 92.69 96 SER A C 1
ATOM 691 O O . SER A 1 96 ? 0.547 6.204 -7.038 1.00 92.69 96 SER A O 1
ATOM 693 N N . ILE A 1 97 ? 1.846 7.462 -8.370 1.00 91.38 97 ILE A N 1
ATOM 694 C CA . ILE A 1 97 ? 1.072 8.688 -8.158 1.00 91.38 97 ILE A CA 1
ATOM 695 C C . ILE A 1 97 ? -0.350 8.571 -8.714 1.00 91.38 97 ILE A C 1
ATOM 697 O O . ILE A 1 97 ? -1.291 8.990 -8.047 1.00 91.38 97 ILE A O 1
ATOM 701 N N . THR A 1 98 ? -0.527 7.940 -9.881 1.00 91.06 98 THR A N 1
ATOM 702 C CA . THR A 1 98 ? -1.853 7.740 -10.487 1.00 91.06 98 THR A CA 1
ATOM 703 C C . THR A 1 98 ? -2.721 6.839 -9.614 1.00 91.06 98 THR A C 1
ATOM 705 O O . THR A 1 98 ? -3.853 7.199 -9.294 1.00 91.06 98 THR A O 1
ATOM 708 N N . ALA A 1 99 ? -2.184 5.694 -9.178 1.00 93.25 99 ALA A N 1
ATOM 709 C CA . ALA A 1 99 ? -2.909 4.756 -8.328 1.00 93.25 99 ALA A CA 1
ATOM 710 C C . ALA A 1 99 ? -3.278 5.387 -6.977 1.00 93.25 99 ALA A C 1
ATOM 712 O O . ALA A 1 99 ? -4.441 5.352 -6.579 1.00 93.25 99 ALA A O 1
ATOM 713 N N . ASN A 1 100 ? -2.320 6.023 -6.298 1.00 92.38 100 ASN A N 1
ATOM 714 C CA . ASN A 1 100 ? -2.556 6.612 -4.980 1.00 92.38 100 ASN A CA 1
ATOM 715 C C . ASN A 1 100 ? -3.500 7.822 -5.031 1.00 92.38 100 ASN A C 1
ATOM 717 O O . ASN A 1 100 ? -4.321 7.988 -4.131 1.00 92.38 100 ASN A O 1
ATOM 721 N N . ALA A 1 101 ? -3.448 8.635 -6.090 1.00 91.62 101 ALA A N 1
ATOM 722 C CA . ALA A 1 101 ? -4.404 9.722 -6.288 1.00 91.62 101 ALA A CA 1
ATOM 723 C C . ALA A 1 101 ? -5.828 9.191 -6.520 1.00 91.62 101 ALA A C 1
ATOM 725 O O . ALA A 1 101 ? -6.769 9.676 -5.892 1.00 91.62 101 ALA A O 1
ATOM 726 N N . ALA A 1 102 ? -5.993 8.165 -7.363 1.00 91.38 102 ALA A N 1
ATOM 727 C CA . ALA A 1 102 ? -7.292 7.531 -7.588 1.00 91.38 102 ALA A CA 1
ATOM 728 C C . ALA A 1 102 ? -7.849 6.908 -6.297 1.00 91.38 102 ALA A C 1
ATOM 730 O O . ALA A 1 102 ? -9.013 7.117 -5.957 1.00 91.38 102 ALA A O 1
ATOM 731 N N . VAL A 1 103 ? -7.006 6.209 -5.530 1.00 94.06 103 VAL A N 1
ATOM 732 C CA . VAL A 1 103 ? -7.373 5.664 -4.216 1.00 94.06 103 VAL A CA 1
ATOM 733 C C . VAL A 1 103 ? -7.777 6.779 -3.251 1.00 94.06 103 VAL A C 1
ATOM 735 O O . VAL A 1 103 ? -8.789 6.634 -2.577 1.00 94.06 103 VAL A O 1
ATOM 738 N N . ALA A 1 104 ? -7.069 7.912 -3.211 1.00 91.38 104 ALA A N 1
ATOM 739 C CA . ALA A 1 104 ? -7.432 9.040 -2.350 1.00 91.38 104 ALA A CA 1
ATOM 740 C C . ALA A 1 104 ? -8.823 9.617 -2.681 1.00 91.38 104 ALA A C 1
ATOM 742 O O . ALA A 1 104 ? -9.601 9.900 -1.769 1.00 91.38 104 ALA A O 1
ATOM 743 N N . VAL A 1 105 ? -9.166 9.734 -3.970 1.00 90.88 105 VAL A N 1
ATOM 744 C CA . VAL A 1 105 ? -10.513 10.134 -4.421 1.00 90.88 105 VAL A CA 1
ATOM 745 C C . VAL A 1 105 ? -11.561 9.132 -3.948 1.00 90.88 105 VAL A C 1
ATOM 747 O O . VAL A 1 105 ? -12.549 9.516 -3.321 1.00 90.88 105 VAL A O 1
ATOM 750 N N . LEU A 1 106 ? -11.338 7.843 -4.215 1.00 92.31 106 LEU A N 1
ATOM 751 C CA . LEU A 1 106 ? -12.276 6.784 -3.847 1.00 92.31 106 LEU A CA 1
ATOM 752 C C . LEU A 1 106 ? -12.452 6.681 -2.330 1.00 92.31 106 LEU A C 1
ATOM 754 O O . LEU A 1 106 ? -13.575 6.535 -1.861 1.00 92.31 106 LEU A O 1
ATOM 758 N N . LEU A 1 107 ? -11.375 6.814 -1.555 1.00 92.06 107 LEU A N 1
ATOM 759 C CA . LEU A 1 107 ? -11.430 6.789 -0.096 1.00 92.06 107 LEU A CA 1
ATOM 760 C C . LEU A 1 107 ? -12.159 7.999 0.480 1.00 92.06 107 LEU A C 1
ATOM 762 O O . LEU A 1 107 ? -12.859 7.826 1.469 1.00 92.06 107 LEU A O 1
ATOM 766 N N . LEU A 1 108 ? -12.075 9.190 -0.127 1.00 90.38 108 LEU A N 1
ATOM 767 C 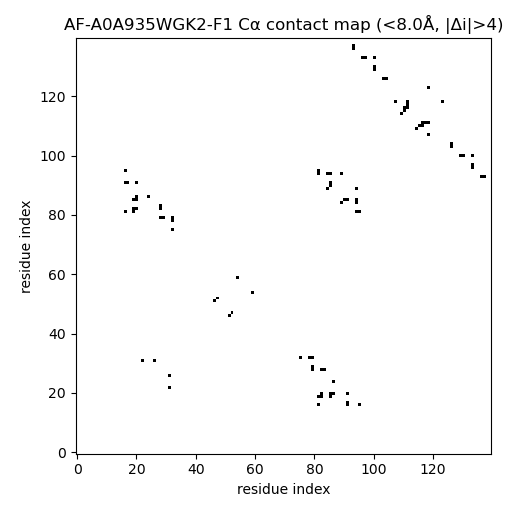CA . LEU A 1 108 ? -12.913 10.311 0.311 1.00 90.38 108 LEU A CA 1
ATOM 768 C C . LEU A 1 108 ? -14.398 9.995 0.099 1.00 90.38 108 LEU A C 1
ATOM 770 O O . LEU A 1 108 ? -15.204 10.232 0.996 1.00 90.38 108 LEU A O 1
ATOM 774 N N . LEU A 1 109 ? -14.760 9.439 -1.062 1.00 88.50 109 LEU A N 1
ATOM 775 C CA . LEU A 1 109 ? -16.144 9.064 -1.364 1.00 88.50 109 LEU A CA 1
ATOM 776 C C . LEU A 1 109 ? -16.648 7.965 -0.421 1.00 88.50 109 LEU A C 1
ATOM 778 O O . LEU A 1 109 ? -17.724 8.090 0.159 1.00 88.50 109 LEU A O 1
ATOM 782 N N . VAL A 1 110 ? -15.860 6.907 -0.223 1.00 92.56 110 VAL 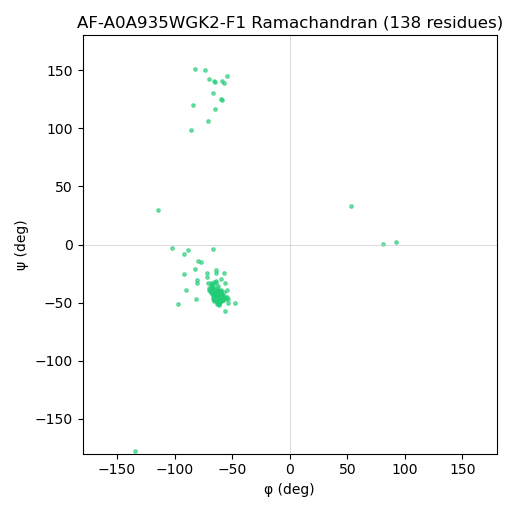A N 1
ATOM 783 C CA . VAL A 1 110 ? -16.198 5.806 0.689 1.00 92.56 110 VAL A CA 1
ATOM 784 C C . VAL A 1 110 ? -16.234 6.290 2.141 1.00 92.56 110 VAL A C 1
ATOM 786 O O . VAL A 1 110 ? -17.164 5.952 2.867 1.00 92.56 110 VAL A O 1
ATOM 789 N N . GLY A 1 111 ? -15.285 7.128 2.561 1.00 91.81 111 GLY A N 1
ATOM 790 C CA . GLY A 1 111 ? -15.260 7.782 3.872 1.00 91.81 111 GLY A CA 1
ATOM 791 C C . GLY A 1 111 ? -16.531 8.585 4.136 1.00 91.81 111 GLY A C 1
ATOM 792 O O . GLY A 1 111 ? -17.158 8.445 5.185 1.00 91.81 111 GLY A O 1
ATOM 793 N N . ALA A 1 112 ? -16.971 9.363 3.148 1.00 90.75 112 ALA A N 1
ATOM 794 C CA . ALA A 1 112 ? -18.200 10.143 3.228 1.00 90.75 112 ALA A CA 1
ATOM 795 C C . ALA A 1 112 ? -19.459 9.263 3.305 1.00 90.75 112 ALA A C 1
ATOM 797 O O . ALA A 1 112 ? -20.323 9.493 4.149 1.00 90.75 112 ALA A O 1
ATOM 798 N N . LEU A 1 113 ? -19.571 8.254 2.434 1.00 91.44 113 LEU A N 1
ATOM 799 C CA . LEU A 1 113 ? -20.790 7.452 2.279 1.00 91.44 113 LEU A CA 1
ATOM 800 C C . LEU A 1 113 ? -20.921 6.346 3.332 1.00 91.44 113 LEU A C 1
ATOM 802 O O . LEU A 1 113 ? -21.988 6.174 3.918 1.00 91.44 113 LEU A O 1
ATOM 806 N N . ALA A 1 114 ? -19.849 5.589 3.570 1.00 92.50 114 ALA A N 1
ATOM 807 C CA . ALA A 1 114 ? -19.857 4.425 4.453 1.00 92.50 114 ALA A CA 1
ATOM 808 C C . ALA A 1 114 ? -19.508 4.788 5.902 1.00 92.50 114 ALA A C 1
ATOM 810 O O . ALA A 1 114 ? -20.123 4.264 6.830 1.00 92.50 114 ALA A O 1
ATOM 811 N N . PHE A 1 115 ? -18.552 5.702 6.101 1.00 91.62 115 PHE A N 1
ATOM 812 C CA . PHE A 1 115 ? -18.052 6.071 7.432 1.00 91.62 115 PHE A CA 1
ATOM 813 C C . PHE A 1 115 ? -18.604 7.406 7.950 1.00 91.62 115 PHE A C 1
ATOM 815 O O . PHE A 1 115 ? -18.334 7.770 9.094 1.00 91.62 115 PHE A O 1
ATOM 822 N N . LYS A 1 116 ? -19.417 8.111 7.145 1.00 90.38 116 LYS A N 1
ATOM 823 C CA . LYS A 1 116 ? -20.010 9.422 7.472 1.00 90.38 116 LYS A CA 1
ATOM 824 C C . LYS A 1 116 ? -18.966 10.455 7.896 1.00 90.38 116 LYS A 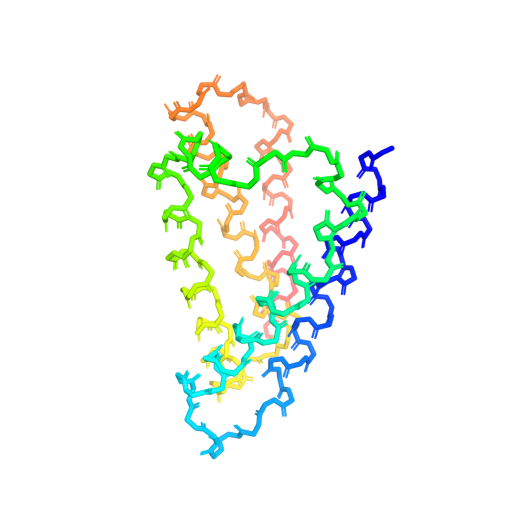C 1
ATOM 826 O O . LYS A 1 116 ? -19.227 11.310 8.744 1.00 90.38 116 LYS A O 1
ATOM 831 N N . GLU A 1 117 ? -17.772 10.373 7.318 1.00 89.75 117 GLU A N 1
ATOM 832 C CA . GLU A 1 117 ? -16.730 11.352 7.580 1.00 89.75 117 GLU A CA 1
ATOM 833 C C . GLU A 1 117 ? -17.145 12.738 7.067 1.00 89.75 117 GLU A C 1
ATOM 835 O O . GLU A 1 117 ? -17.700 12.851 5.969 1.00 89.75 117 GLU A O 1
ATOM 840 N N . PRO A 1 118 ? -16.847 13.818 7.814 1.00 84.94 118 PRO A N 1
ATOM 841 C CA . PRO A 1 118 ? -17.160 15.163 7.367 1.00 84.94 118 PRO A CA 1
ATOM 842 C C . PRO A 1 118 ? -16.348 15.504 6.114 1.00 84.94 118 PRO A C 1
ATOM 844 O O . PRO A 1 118 ? -15.114 15.600 6.134 1.00 84.94 118 PRO A O 1
ATOM 847 N N . VAL A 1 119 ? -17.059 15.730 5.013 1.00 86.06 119 VAL A N 1
ATOM 848 C CA . VAL A 1 119 ? -16.476 16.236 3.772 1.00 86.06 119 VAL A CA 1
ATOM 849 C C . VAL A 1 119 ? -16.438 17.753 3.854 1.00 86.06 119 VAL A C 1
ATOM 851 O O . VAL A 1 119 ? -17.436 18.437 3.642 1.00 86.06 119 VAL A O 1
ATOM 854 N N . THR A 1 120 ? -15.274 18.292 4.204 1.00 91.62 120 THR A N 1
ATOM 855 C CA . THR A 1 120 ? -15.062 19.739 4.212 1.00 91.62 120 THR A CA 1
ATOM 856 C C . THR A 1 120 ? -14.734 20.239 2.809 1.00 91.62 120 THR A C 1
ATOM 858 O O . THR A 1 120 ? -14.103 19.536 2.015 1.00 91.62 120 THR A O 1
ATOM 861 N N . LEU A 1 121 ? -15.091 21.494 2.518 1.00 90.06 121 LEU A N 1
ATOM 862 C CA . LEU A 1 121 ? -14.746 22.137 1.246 1.00 90.06 121 LEU A CA 1
ATOM 863 C C . LEU A 1 121 ? -13.226 22.130 0.997 1.00 90.06 121 LEU A C 1
ATOM 865 O O . LEU A 1 121 ? -12.782 21.954 -0.132 1.00 90.06 121 LEU A O 1
ATOM 869 N N . ALA A 1 122 ? -12.428 22.225 2.066 1.00 90.31 122 ALA A N 1
ATOM 870 C CA . ALA A 1 122 ? -10.973 22.125 2.002 1.00 90.31 122 ALA A CA 1
ATOM 871 C C . ALA A 1 122 ? -10.481 20.744 1.528 1.00 90.31 122 ALA A C 1
ATOM 873 O O . ALA A 1 122 ? -9.562 20.681 0.715 1.00 90.31 122 ALA A O 1
ATOM 874 N N . ARG A 1 123 ? -11.092 19.636 1.983 1.00 87.06 123 ARG A N 1
ATOM 875 C CA . ARG A 1 123 ? -10.737 18.281 1.513 1.00 87.06 123 ARG A CA 1
ATOM 876 C C . ARG A 1 123 ? -11.063 18.108 0.032 1.00 87.06 123 ARG A C 1
ATOM 878 O O . ARG A 1 123 ? -10.239 17.588 -0.713 1.00 87.06 123 ARG A O 1
ATOM 885 N N . VAL A 1 124 ? -12.229 18.593 -0.398 1.00 88.88 124 VAL A N 1
ATOM 886 C CA . VAL A 1 124 ? -12.647 18.548 -1.808 1.00 88.88 124 VAL A CA 1
ATOM 887 C C . VAL A 1 124 ? -11.698 19.368 -2.684 1.00 88.88 124 VAL A C 1
ATOM 889 O O . VAL A 1 124 ? -11.203 18.865 -3.691 1.00 88.88 124 VAL A O 1
ATOM 892 N N . ALA A 1 125 ? -11.375 20.598 -2.272 1.00 91.56 125 ALA A N 1
ATOM 893 C CA . ALA A 1 125 ? -10.411 21.442 -2.973 1.00 91.56 125 ALA A CA 1
ATOM 894 C C . ALA A 1 125 ? -9.014 20.798 -3.030 1.00 91.56 125 ALA A C 1
ATOM 896 O O . ALA A 1 125 ? -8.377 20.806 -4.080 1.00 91.56 125 ALA A O 1
ATOM 897 N N . GLY A 1 126 ? -8.561 20.183 -1.932 1.00 88.69 126 GLY A N 1
ATOM 898 C CA . GLY A 1 126 ? -7.294 19.452 -1.868 1.00 88.69 126 GLY A CA 1
ATOM 899 C C . GLY A 1 126 ? -7.216 18.306 -2.877 1.00 88.69 126 GLY A C 1
ATOM 900 O O . GLY A 1 126 ? -6.216 18.181 -3.580 1.00 88.69 126 GLY A O 1
ATOM 901 N N . ILE A 1 127 ? -8.288 17.522 -3.022 1.00 87.25 127 ILE A N 1
ATOM 902 C CA . ILE A 1 127 ? -8.366 16.490 -4.065 1.00 87.25 127 ILE A CA 1
ATOM 903 C C . ILE A 1 127 ? -8.318 17.107 -5.462 1.00 87.25 127 ILE A C 1
ATOM 905 O O . ILE A 1 127 ? -7.598 16.596 -6.318 1.00 87.25 127 ILE A O 1
ATOM 909 N N . GLY A 1 128 ? -9.018 18.223 -5.683 1.00 89.56 128 GLY A N 1
ATOM 910 C CA . GLY A 1 128 ? -8.922 18.980 -6.931 1.00 89.56 128 GLY A CA 1
ATOM 911 C C . GLY A 1 128 ? -7.472 19.336 -7.273 1.00 89.56 128 GLY A C 1
ATOM 912 O O . GLY A 1 128 ? -7.012 19.056 -8.379 1.00 89.56 128 GLY A O 1
ATOM 913 N N . PHE A 1 129 ? -6.711 19.850 -6.304 1.00 90.00 129 PHE A N 1
ATOM 914 C CA . PHE A 1 129 ? -5.287 20.140 -6.487 1.00 90.00 129 PHE A CA 1
ATOM 915 C C . PHE A 1 129 ? -4.435 18.886 -6.720 1.00 90.00 129 PHE A C 1
ATOM 917 O O . PHE A 1 129 ? -3.555 18.917 -7.578 1.00 90.00 129 PHE A O 1
ATOM 924 N N . CYS A 1 130 ? -4.700 17.774 -6.026 1.00 88.19 130 CYS A N 1
ATOM 925 C CA . CYS A 1 130 ? -4.017 16.504 -6.290 1.00 88.19 130 CYS A CA 1
ATOM 926 C C . CYS A 1 130 ? -4.247 16.016 -7.726 1.00 88.19 130 CYS A C 1
ATOM 928 O O . CYS A 1 130 ? -3.301 15.566 -8.369 1.00 88.19 130 CYS A O 1
ATOM 930 N N . LEU A 1 131 ? -5.472 16.132 -8.246 1.00 88.19 131 LEU A N 1
ATOM 931 C CA . LEU A 1 131 ? -5.809 15.733 -9.615 1.00 88.19 131 LEU A CA 1
ATOM 932 C C . LEU A 1 131 ? -5.166 16.649 -10.660 1.00 88.19 131 LEU A C 1
ATOM 934 O O . LEU A 1 131 ? -4.644 16.160 -11.659 1.00 88.19 131 LEU A O 1
ATOM 938 N N . VAL A 1 132 ? -5.138 17.962 -10.418 1.00 90.44 132 VAL A N 1
ATOM 939 C CA . VAL A 1 132 ? -4.422 18.915 -11.283 1.00 90.44 132 VAL A CA 1
ATOM 940 C C . VAL A 1 132 ? -2.921 18.622 -11.287 1.00 90.44 132 VAL A C 1
ATOM 942 O O . VAL A 1 132 ? -2.304 18.573 -12.350 1.00 90.44 132 VAL A O 1
ATOM 945 N N . GLY A 1 133 ? -2.330 18.373 -10.116 1.00 86.62 133 GLY A N 1
ATOM 946 C CA . GLY A 1 133 ? -0.927 17.979 -9.998 1.00 86.62 133 GLY A CA 1
ATOM 947 C C . GLY A 1 133 ? -0.632 16.673 -10.735 1.00 86.62 133 GLY A C 1
ATOM 948 O O . GLY A 1 133 ? 0.339 16.595 -11.484 1.00 86.62 133 GLY A O 1
ATOM 949 N N . LEU A 1 134 ? -1.506 15.672 -10.592 1.00 86.88 134 LEU A N 1
ATOM 950 C CA . LEU A 1 134 ? -1.412 14.415 -11.329 1.00 86.88 134 LEU A CA 1
ATOM 951 C C . LEU A 1 134 ? -1.449 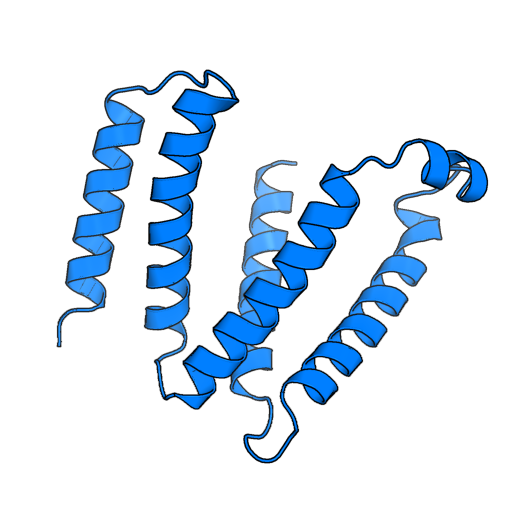14.648 -12.842 1.00 86.88 134 LEU A C 1
ATOM 953 O O . LEU A 1 134 ? -0.602 14.118 -13.557 1.00 86.88 134 LEU A O 1
ATOM 957 N N . TRP A 1 135 ? -2.389 15.457 -13.333 1.00 87.44 135 TRP A N 1
ATOM 958 C CA . TRP A 1 135 ? -2.495 15.795 -14.752 1.00 87.44 135 TRP A CA 1
ATOM 959 C C . TRP A 1 135 ? -1.215 16.465 -15.276 1.00 87.44 135 TRP A C 1
ATOM 961 O O . TRP A 1 135 ? -0.698 16.079 -16.320 1.00 87.44 135 TRP A O 1
ATOM 971 N N . LEU A 1 136 ? -0.634 17.397 -14.515 1.00 87.19 136 LEU A N 1
ATOM 972 C CA . LEU A 1 136 ? 0.627 18.053 -14.878 1.00 87.19 136 LEU A CA 1
ATOM 973 C C . LEU A 1 136 ? 1.833 17.104 -14.898 1.00 87.19 136 LEU A C 1
ATOM 975 O O . LEU A 1 136 ? 2.751 17.321 -15.684 1.00 87.19 136 LEU A O 1
ATOM 979 N N . ILE A 1 137 ? 1.853 16.087 -14.035 1.00 83.62 137 ILE A N 1
ATOM 980 C CA . ILE A 1 137 ? 2.942 15.098 -13.949 1.00 83.62 137 ILE A CA 1
ATOM 981 C C . ILE A 1 137 ? 2.812 14.020 -15.029 1.00 83.62 137 ILE A C 1
ATOM 983 O O . ILE A 1 137 ? 3.814 13.494 -15.502 1.00 83.62 137 ILE A O 1
ATOM 987 N N . THR A 1 138 ? 1.580 13.666 -15.392 1.00 81.44 138 THR A N 1
ATOM 988 C CA . THR A 1 138 ? 1.272 12.584 -16.341 1.00 81.44 138 THR A CA 1
ATOM 989 C C . THR A 1 138 ? 1.144 13.062 -17.785 1.00 81.44 138 THR A C 1
ATOM 991 O O . THR A 1 138 ? 1.040 12.225 -18.681 1.00 81.44 138 THR A O 1
ATOM 994 N N . ARG A 1 139 ? 1.159 14.381 -18.023 1.00 79.69 139 ARG A N 1
ATOM 995 C CA . ARG A 1 139 ? 1.165 14.949 -19.375 1.00 79.69 139 ARG A CA 1
ATOM 996 C C . ARG A 1 139 ? 2.375 14.429 -20.179 1.00 79.69 139 ARG A C 1
ATOM 998 O O . ARG A 1 139 ? 3.459 14.319 -19.598 1.00 79.69 139 ARG A O 1
ATOM 1005 N N . PRO A 1 140 ? 2.190 14.103 -21.469 1.00 60.84 140 PRO A N 1
ATOM 1006 C CA . PRO A 1 140 ? 3.284 13.721 -22.358 1.00 60.84 140 PRO A CA 1
ATOM 1007 C C . PRO A 1 140 ? 4.273 14.868 -22.594 1.00 60.84 140 PRO A C 1
ATOM 1009 O O . PRO A 1 140 ? 3.858 16.050 -22.503 1.00 60.84 140 PRO A O 1
#

Mean predicted aligned error: 4.72 Å

Radius of gyration: 18.11 Å; Cα contacts (8 Å, |Δi|>4): 49; chains: 1; bounding box: 34×40×49 Å

Nearest PDB structures (foldseek):
  8tgy-assembly1_A  TM=6.016E-01  e=7.730E+00  Clostridia bacterium

Secondary structure (DSSP, 8-state):
-HHHHHHHHHHHHHHHHHHHHHS-TTS-HHHHHHHHHHHHHHHHHHHHHHHSTT--HHHHGGG--HHHHHHHHHHHHHHHHHHHHHHTT--HHHHHHHHHHHHHHHHHHHHHHHS-----HHHHHHHHHHHHHHHHHH--

Foldseek 3Di:
DVVVVVVVVVVVLVCLLVVLLPPDLPDDQVVVVVVVVVVVVVVVVVCCCPPVPPPPVVVVVVVDDVVVVVVVVVSVCVSSVSSVCSSVVDDSVLVVLVVVLVVLVVCLVCCCPVVVDDDDPVSVVVSVVSVVVSCVVPPD

Solvent-accessible surface area (backbone atoms only — not comparable to full-atom values): 8080 Å² total; per-residue (Å²): 108,70,68,58,55,50,50,51,51,51,55,49,50,51,55,47,56,55,49,51,62,66,54,62,85,87,53,56,70,67,59,54,51,51,53,49,48,53,52,52,49,53,54,52,59,70,41,37,76,72,79,4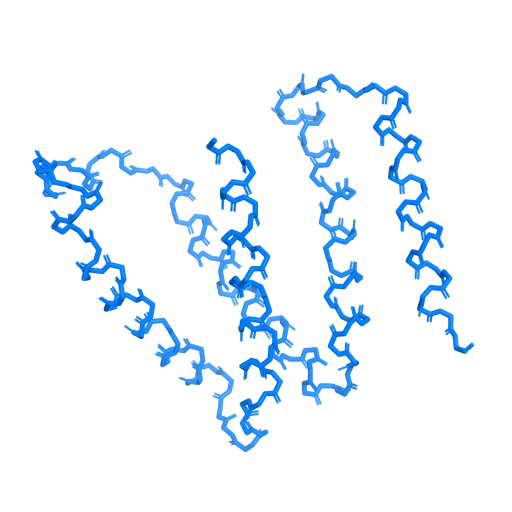5,58,92,58,60,61,82,62,54,63,71,74,60,56,72,64,59,55,52,50,54,55,47,52,53,52,52,54,52,50,51,41,49,42,42,71,75,62,49,52,71,67,60,51,52,51,53,53,52,52,53,49,52,54,52,48,51,53,46,34,38,71,77,67,63,43,87,83,45,71,66,58,56,50,50,50,52,50,51,51,52,52,47,50,68,69,66,53,132

pLDDT: mean 91.36, std 4.58, range [60.84, 97.19]

Sequence (140 aa):
MAFLAIALVILGNLVYHLGQRAIPREANAVVATLAAYLVALLATLAMVPVLARGVPLGSAWRTLNASTLAVGVGIVAIELGFLLAYRAGLVISTASITANAAVAVLLLLVGALAFKEPVTLARVAGIGFCLVGLWLITRP